Protein AF-A4J312-F1 (afdb_monomer)

Structure (mmCIF, N/CA/C/O backbone):
data_AF-A4J312-F1
#
_entry.id   AF-A4J312-F1
#
loop_
_atom_site.group_PDB
_atom_site.id
_atom_site.type_symbol
_atom_site.label_atom_id
_atom_site.label_alt_id
_atom_site.label_comp_id
_atom_site.label_asym_id
_atom_site.label_entity_id
_atom_site.label_seq_id
_atom_site.pdbx_PDB_ins_code
_atom_site.Cartn_x
_atom_site.Cartn_y
_atom_site.Cartn_z
_atom_site.occupancy
_atom_site.B_iso_or_equiv
_atom_site.auth_seq_id
_atom_site.auth_comp_id
_atom_site.auth_asym_id
_atom_site.auth_atom_id
_atom_site.pdbx_PDB_model_num
ATOM 1 N N . MET A 1 1 ? 6.171 14.503 -2.487 1.00 65.06 1 MET A N 1
ATOM 2 C CA . MET A 1 1 ? 4.710 14.620 -2.299 1.00 65.06 1 MET A CA 1
ATOM 3 C C . MET A 1 1 ? 4.132 13.268 -2.646 1.00 65.06 1 MET A C 1
ATOM 5 O O . MET A 1 1 ? 4.335 12.838 -3.774 1.00 65.06 1 MET A O 1
ATOM 9 N N . VAL A 1 2 ? 3.546 12.570 -1.673 1.00 78.19 2 VAL A N 1
ATOM 10 C CA . VAL A 1 2 ? 2.923 11.266 -1.915 1.00 78.19 2 VAL A CA 1
ATOM 11 C C . VAL A 1 2 ? 1.535 11.529 -2.483 1.00 78.19 2 VAL A C 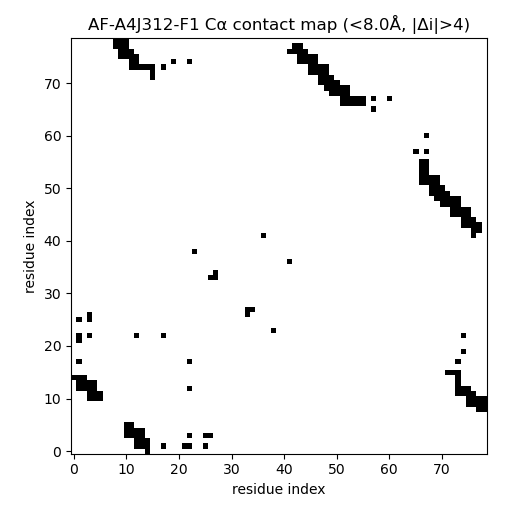1
ATOM 13 O O . VAL A 1 2 ? 0.751 12.253 -1.879 1.00 78.19 2 VAL A O 1
ATOM 16 N N . ILE A 1 3 ? 1.266 11.003 -3.674 1.00 80.56 3 ILE A N 1
ATOM 17 C CA . ILE A 1 3 ? -0.044 11.095 -4.313 1.00 80.56 3 ILE A CA 1
ATOM 18 C C . ILE A 1 3 ? -0.717 9.744 -4.137 1.00 80.56 3 ILE A C 1
ATOM 20 O O . ILE A 1 3 ? -0.193 8.715 -4.579 1.00 80.56 3 ILE A O 1
ATOM 24 N N . ILE A 1 4 ? -1.860 9.770 -3.466 1.00 87.31 4 ILE A N 1
ATOM 25 C CA . ILE A 1 4 ? -2.710 8.608 -3.255 1.00 87.31 4 ILE A CA 1
ATOM 26 C C . ILE A 1 4 ? -3.874 8.645 -4.243 1.00 87.31 4 ILE A C 1
ATOM 28 O O . ILE A 1 4 ? -4.376 9.708 -4.607 1.00 87.31 4 ILE A O 1
ATOM 32 N N . TYR A 1 5 ? -4.289 7.469 -4.680 1.00 85.88 5 TYR A N 1
ATOM 33 C CA . TYR A 1 5 ? -5.386 7.262 -5.608 1.00 85.88 5 TYR A CA 1
ATOM 34 C C . TYR A 1 5 ? -6.309 6.206 -5.024 1.00 85.88 5 TYR A C 1
ATOM 36 O O . TYR A 1 5 ? -5.843 5.235 -4.433 1.00 85.88 5 TYR A O 1
ATOM 44 N N . GLN A 1 6 ? -7.606 6.359 -5.258 1.00 84.88 6 GLN A N 1
ATOM 45 C CA . GLN A 1 6 ? -8.579 5.303 -5.023 1.00 84.88 6 GLN A CA 1
ATOM 46 C C . GLN A 1 6 ? -9.141 4.846 -6.358 1.00 84.88 6 GLN A C 1
ATOM 48 O O . GLN A 1 6 ? -9.612 5.649 -7.165 1.00 84.88 6 GLN A O 1
ATOM 53 N N . LYS A 1 7 ? -9.104 3.537 -6.577 1.00 82.62 7 LYS A N 1
ATOM 54 C CA . LYS A 1 7 ? -9.761 2.889 -7.702 1.00 82.62 7 LYS A CA 1
ATOM 55 C C . LYS A 1 7 ? -10.517 1.685 -7.174 1.00 82.62 7 LYS A C 1
ATOM 57 O O . LYS A 1 7 ? -9.913 0.781 -6.604 1.00 82.62 7 LYS A O 1
ATOM 62 N N . GLU A 1 8 ? -11.830 1.683 -7.388 1.00 86.69 8 GLU A N 1
ATOM 63 C CA . GLU A 1 8 ? -12.722 0.644 -6.864 1.00 86.69 8 GLU A CA 1
ATOM 64 C C . GLU A 1 8 ? -12.550 0.510 -5.336 1.00 86.69 8 GLU A C 1
ATOM 66 O O . GLU A 1 8 ? -12.682 1.505 -4.623 1.00 86.69 8 GLU A O 1
ATOM 71 N N . ASN A 1 9 ? -12.209 -0.684 -4.846 1.00 85.50 9 ASN A N 1
ATOM 72 C CA . ASN A 1 9 ? -11.993 -0.978 -3.425 1.00 85.50 9 ASN A CA 1
ATOM 73 C C . ASN A 1 9 ? -10.500 -0.990 -3.049 1.00 85.50 9 ASN A C 1
ATOM 75 O O . ASN A 1 9 ? -10.094 -1.721 -2.147 1.00 85.50 9 ASN A O 1
ATOM 79 N N . ILE A 1 10 ? -9.653 -0.258 -3.781 1.00 85.94 10 ILE A N 1
ATOM 80 C CA . ILE A 1 10 ? -8.209 -0.205 -3.531 1.00 85.94 10 ILE A CA 1
ATOM 81 C C . ILE A 1 10 ? -7.747 1.248 -3.452 1.00 85.94 10 ILE A C 1
ATOM 83 O O . ILE A 1 10 ? -7.954 2.027 -4.384 1.00 85.94 10 ILE A O 1
ATOM 87 N N . ILE A 1 11 ? -7.056 1.584 -2.366 1.00 88.75 11 ILE A N 1
ATOM 88 C CA . I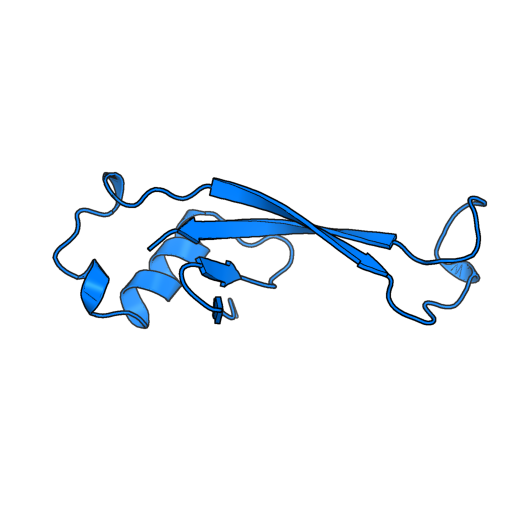LE A 1 11 ? -6.294 2.826 -2.218 1.00 88.75 11 ILE A CA 1
ATOM 89 C C . ILE A 1 11 ? -4.822 2.506 -2.443 1.00 88.75 11 ILE A C 1
ATOM 91 O O . ILE A 1 11 ? -4.315 1.549 -1.863 1.00 88.75 11 ILE A O 1
ATOM 95 N N . TYR A 1 12 ? -4.130 3.278 -3.277 1.00 87.56 12 TYR A N 1
ATOM 96 C CA . TYR A 1 12 ? -2.736 3.030 -3.635 1.00 87.56 12 TYR A CA 1
ATOM 97 C C . TYR A 1 12 ? -1.941 4.317 -3.877 1.00 87.56 12 TYR A C 1
ATOM 99 O O . TYR A 1 12 ? -2.523 5.364 -4.141 1.00 87.56 12 TYR A O 1
ATOM 107 N N . CYS A 1 13 ? -0.607 4.256 -3.817 1.00 84.62 13 CYS A N 1
ATOM 108 C CA . CYS A 1 13 ? 0.269 5.389 -4.154 1.00 84.62 13 CYS A CA 1
ATOM 109 C C . CYS A 1 13 ? 1.115 5.123 -5.406 1.00 84.62 13 CYS A C 1
ATOM 111 O O . CYS A 1 13 ? 1.639 4.029 -5.568 1.00 84.62 13 CYS A O 1
ATOM 113 N N . SER A 1 14 ? 1.326 6.125 -6.266 1.00 70.75 14 SER A N 1
ATOM 114 C CA . SER A 1 14 ? 2.180 5.983 -7.467 1.00 70.75 14 SER A CA 1
ATOM 115 C C . SER A 1 14 ? 3.615 6.493 -7.272 1.00 70.75 14 SER A C 1
ATOM 117 O O . SER A 1 14 ? 4.342 6.722 -8.239 1.00 70.75 14 SER A O 1
ATOM 119 N N . CYS A 1 15 ? 4.031 6.759 -6.036 1.00 69.62 15 CYS A N 1
ATOM 120 C CA . CYS A 1 15 ? 5.274 7.471 -5.762 1.00 69.62 15 CYS A CA 1
ATOM 121 C C . CYS A 1 15 ? 6.449 6.505 -5.555 1.00 69.62 15 CYS A C 1
ATOM 123 O O . CYS A 1 15 ? 6.383 5.578 -4.748 1.00 69.62 15 CYS A O 1
ATOM 125 N N . TYR A 1 16 ? 7.531 6.728 -6.304 1.00 67.69 16 TYR A N 1
ATOM 126 C CA . TYR A 1 16 ? 8.782 5.981 -6.175 1.00 67.69 16 TYR A CA 1
ATOM 127 C C . TYR A 1 16 ? 9.382 6.225 -4.780 1.00 67.69 16 TYR A C 1
ATOM 129 O O . TYR A 1 16 ? 9.306 7.342 -4.271 1.00 67.69 16 TYR A O 1
ATOM 137 N N . GLU A 1 17 ? 9.911 5.174 -4.146 1.00 73.94 17 GLU A N 1
ATOM 138 C CA . GLU A 1 17 ? 10.557 5.219 -2.816 1.00 73.94 17 GLU A CA 1
ATOM 139 C C . GLU A 1 17 ? 9.687 5.710 -1.644 1.00 73.94 17 GLU A C 1
ATOM 141 O O . GLU A 1 17 ? 10.204 6.060 -0.586 1.00 73.94 17 GLU A O 1
ATOM 146 N N . THR A 1 18 ? 8.359 5.687 -1.774 1.00 83.56 18 THR A N 1
ATOM 147 C CA . THR A 1 18 ? 7.476 6.048 -0.652 1.00 83.56 18 THR A CA 1
ATOM 148 C C . THR A 1 18 ? 7.551 5.011 0.464 1.00 83.56 18 THR A C 1
ATOM 150 O O . THR A 1 18 ? 7.381 3.812 0.224 1.00 83.56 18 THR A O 1
ATOM 153 N N . SER A 1 19 ? 7.780 5.464 1.696 1.00 88.56 19 SER A N 1
ATOM 154 C CA . SER A 1 19 ? 7.737 4.594 2.875 1.00 88.56 19 SER A CA 1
ATOM 155 C C . SER A 1 19 ? 6.301 4.192 3.232 1.00 88.56 19 SER A C 1
ATOM 157 O O . SER A 1 19 ? 5.333 4.870 2.874 1.00 88.56 19 SER A O 1
ATOM 159 N N . LYS A 1 20 ? 6.144 3.080 3.961 1.00 88.44 20 LYS A N 1
ATOM 160 C CA . LYS A 1 20 ? 4.825 2.609 4.412 1.00 88.44 20 LYS A CA 1
ATOM 161 C C . LYS A 1 20 ? 4.159 3.644 5.323 1.00 88.44 20 LYS A C 1
ATOM 163 O O . LYS A 1 20 ? 2.953 3.856 5.246 1.00 88.44 20 LYS A O 1
ATOM 168 N N . GLU A 1 21 ? 4.954 4.282 6.175 1.00 89.50 21 GLU A N 1
ATOM 169 C CA . GLU A 1 21 ? 4.533 5.297 7.133 1.00 89.50 21 GLU A CA 1
ATOM 170 C C . GLU A 1 21 ? 4.051 6.570 6.434 1.00 89.50 21 GLU A C 1
ATOM 172 O O . GLU A 1 21 ? 3.018 7.121 6.811 1.00 89.50 21 GLU A O 1
ATOM 177 N N . GLU A 1 22 ? 4.759 7.028 5.397 1.00 89.00 22 GLU A N 1
ATOM 178 C CA . GLU A 1 22 ? 4.328 8.188 4.610 1.00 89.00 22 GLU A CA 1
ATOM 179 C C . GLU A 1 22 ? 3.040 7.905 3.844 1.00 89.00 22 GLU A C 1
ATOM 181 O O . GLU A 1 22 ? 2.146 8.748 3.844 1.00 89.00 22 GLU A O 1
ATOM 186 N N . PHE A 1 23 ? 2.920 6.718 3.241 1.00 90.06 23 PHE A N 1
ATOM 187 C CA . PHE A 1 23 ? 1.684 6.299 2.586 1.00 90.06 23 PHE A CA 1
ATOM 188 C C . PHE A 1 23 ? 0.509 6.307 3.565 1.00 90.06 23 PHE A C 1
ATOM 190 O O . PHE A 1 23 ? -0.510 6.940 3.299 1.00 90.06 23 PHE A O 1
ATOM 197 N N . LEU A 1 24 ? 0.672 5.665 4.722 1.00 89.81 24 LEU A N 1
ATOM 198 C CA . LEU A 1 24 ? -0.367 5.603 5.743 1.00 89.81 24 LEU A CA 1
ATOM 199 C C . LEU A 1 24 ? -0.759 6.993 6.251 1.00 89.81 24 LEU A C 1
ATOM 201 O O . LEU A 1 24 ? -1.944 7.282 6.381 1.00 89.81 24 LEU A O 1
ATOM 205 N N . ARG A 1 25 ? 0.217 7.872 6.498 1.00 89.94 25 ARG A N 1
ATOM 206 C CA . ARG A 1 25 ? -0.057 9.245 6.930 1.00 89.94 25 ARG A CA 1
ATOM 207 C C . ARG A 1 25 ? -0.893 10.002 5.902 1.00 89.94 25 ARG A C 1
ATOM 209 O O . ARG A 1 25 ? -1.839 10.679 6.287 1.00 89.94 25 ARG A O 1
ATOM 216 N N . GLU A 1 26 ? -0.570 9.890 4.614 1.00 89.69 26 GLU A N 1
ATOM 217 C CA . GLU A 1 26 ? -1.373 10.550 3.581 1.00 89.69 26 GLU A CA 1
ATOM 218 C C . GLU A 1 26 ? -2.776 9.960 3.463 1.00 89.69 26 GLU A C 1
ATOM 220 O O . GLU A 1 26 ? -3.722 10.722 3.270 1.00 89.69 26 GLU A O 1
ATOM 225 N N . VAL A 1 27 ? -2.930 8.642 3.624 1.00 89.38 27 VAL A N 1
ATOM 226 C CA . VAL A 1 27 ? -4.250 7.996 3.638 1.00 89.38 27 VAL A CA 1
ATOM 227 C C . VAL A 1 27 ? -5.100 8.533 4.786 1.00 89.38 27 VAL A C 1
ATOM 229 O O . VAL A 1 27 ? -6.213 8.984 4.541 1.00 89.38 27 VAL A O 1
ATOM 232 N N . LEU A 1 28 ? -4.563 8.569 6.008 1.00 89.31 28 LEU A N 1
ATOM 233 C CA . LEU A 1 28 ? -5.273 9.101 7.178 1.00 89.31 28 LEU A CA 1
ATOM 234 C C . LEU A 1 28 ? -5.632 10.587 7.022 1.00 89.31 28 LEU A C 1
ATOM 236 O O . LEU A 1 28 ? -6.662 11.024 7.510 1.00 89.31 28 LEU A O 1
ATOM 240 N N . ASN A 1 29 ? -4.817 11.368 6.309 1.00 88.81 29 ASN A N 1
ATOM 241 C CA . ASN A 1 29 ? -5.115 12.779 6.057 1.00 88.81 29 ASN A CA 1
ATOM 242 C C . ASN A 1 29 ? -6.229 13.005 5.017 1.00 88.81 29 ASN A C 1
ATOM 244 O O . ASN A 1 29 ? -6.818 14.083 4.995 1.00 88.81 29 ASN A O 1
ATOM 248 N N . HIS A 1 30 ? -6.468 12.049 4.115 1.00 88.31 30 HIS A N 1
ATOM 249 C CA . HIS A 1 30 ? -7.400 12.208 2.990 1.00 88.31 30 HIS A CA 1
ATOM 250 C C . HIS A 1 30 ? -8.705 11.423 3.150 1.00 88.31 30 HIS A C 1
ATOM 252 O O . HIS A 1 30 ? -9.695 11.774 2.509 1.00 88.31 30 HIS A O 1
ATOM 258 N N . TYR A 1 31 ? -8.709 10.363 3.957 1.00 85.81 31 TYR A N 1
ATOM 259 C CA . TYR A 1 31 ? -9.822 9.428 4.074 1.00 85.81 31 TYR A CA 1
ATOM 260 C C . TYR A 1 31 ? -10.317 9.347 5.523 1.00 85.81 31 TYR A C 1
ATOM 262 O O . TYR A 1 31 ? -9.801 8.570 6.326 1.00 85.81 31 TYR A O 1
ATOM 270 N N . GLU A 1 32 ? -11.375 10.104 5.829 1.00 84.38 32 GLU A N 1
ATOM 271 C CA . GLU A 1 32 ? -12.009 10.164 7.163 1.00 84.38 32 GLU A CA 1
ATOM 272 C C . GLU A 1 32 ? -12.516 8.790 7.654 1.00 84.38 32 GLU A C 1
ATOM 274 O O . GLU A 1 32 ? -12.663 8.553 8.853 1.00 84.38 32 GLU A O 1
ATOM 279 N N . GLU A 1 33 ? -12.768 7.842 6.743 1.00 82.94 33 GLU A N 1
ATOM 280 C CA . GLU A 1 33 ? -13.195 6.476 7.082 1.00 82.94 33 GLU A CA 1
ATOM 281 C C . GLU A 1 33 ? -12.164 5.711 7.932 1.00 82.94 33 GLU A C 1
ATOM 283 O O . GLU A 1 33 ? -12.529 4.790 8.669 1.00 82.94 33 GLU A O 1
ATOM 288 N N . PHE A 1 34 ? -10.894 6.125 7.888 1.00 83.88 34 PHE A N 1
ATOM 289 C CA . PHE A 1 34 ? -9.822 5.533 8.683 1.00 83.88 34 PHE A CA 1
ATOM 290 C C . PHE A 1 34 ? -9.556 6.254 10.009 1.00 83.88 34 PHE A C 1
ATOM 292 O O . PHE A 1 34 ? -8.813 5.712 10.825 1.00 83.88 34 PHE A O 1
ATOM 299 N N . ASP A 1 35 ? -10.192 7.397 10.292 1.00 81.25 35 ASP A N 1
ATOM 300 C CA . ASP A 1 35 ? -9.949 8.180 11.521 1.00 81.25 35 ASP A CA 1
ATOM 301 C C . ASP A 1 35 ? -10.239 7.385 12.802 1.00 81.25 35 ASP A C 1
ATOM 303 O O . ASP A 1 35 ? -9.606 7.576 13.841 1.00 81.25 35 ASP A O 1
ATOM 307 N N . ASN A 1 36 ? -11.203 6.463 12.730 1.00 83.50 36 ASN A N 1
ATOM 308 C CA . ASN A 1 36 ? -11.621 5.624 13.854 1.00 83.50 36 ASN A CA 1
ATOM 309 C C . ASN A 1 36 ? -10.958 4.237 13.852 1.00 83.50 36 ASN A C 1
ATOM 311 O O . ASN A 1 36 ? -11.246 3.404 14.718 1.00 83.50 36 ASN A O 1
ATOM 315 N N . ILE A 1 37 ? -10.090 3.962 12.877 1.00 84.19 37 ILE A N 1
ATOM 316 C CA . ILE A 1 37 ? -9.397 2.686 12.737 1.00 84.19 37 ILE A CA 1
ATOM 317 C C . ILE A 1 37 ? -7.982 2.863 13.275 1.00 84.19 37 ILE A C 1
ATOM 319 O O . ILE A 1 37 ? -7.224 3.719 12.831 1.00 84.19 37 ILE A O 1
ATOM 323 N N . ALA A 1 38 ? -7.607 2.027 14.243 1.00 84.00 38 ALA A N 1
ATOM 324 C CA . ALA A 1 38 ? -6.241 2.038 14.746 1.00 84.00 38 ALA A CA 1
ATOM 325 C C . ALA A 1 38 ? -5.262 1.734 13.587 1.00 84.00 38 ALA A C 1
ATOM 327 O O . ALA A 1 38 ? -5.506 0.761 12.864 1.00 84.00 38 ALA A O 1
ATOM 328 N N . PRO A 1 39 ? -4.181 2.515 13.390 1.00 81.19 39 PRO A N 1
ATOM 329 C CA . PRO A 1 39 ? -3.273 2.379 12.246 1.00 81.19 39 PRO A CA 1
ATOM 330 C C . PRO A 1 39 ? -2.751 0.951 12.021 1.00 81.19 39 PRO A C 1
ATOM 332 O O . PRO A 1 39 ? -2.592 0.505 10.889 1.00 81.19 39 PRO A O 1
ATOM 335 N N . GLU A 1 40 ? -2.538 0.197 13.099 1.00 84.00 40 GLU A N 1
ATOM 336 C CA . GLU A 1 40 ? -2.098 -1.199 13.081 1.00 84.00 40 GLU A CA 1
ATOM 337 C C . GLU A 1 40 ? -3.152 -2.199 12.574 1.00 84.00 40 GLU A C 1
ATOM 339 O O . GLU A 1 40 ? -2.806 -3.325 12.217 1.00 84.00 40 GLU A O 1
ATOM 344 N N . LYS A 1 41 ? -4.432 -1.811 12.547 1.00 84.44 41 LYS A N 1
ATOM 345 C CA . LYS A 1 41 ? -5.541 -2.625 12.024 1.00 84.44 41 LYS A CA 1
ATOM 346 C C . LYS A 1 41 ? -5.764 -2.424 10.529 1.00 84.44 41 LYS A C 1
ATOM 348 O O . LYS A 1 41 ? -6.503 -3.198 9.925 1.00 84.44 41 LYS A O 1
ATOM 353 N N . ILE A 1 42 ? -5.145 -1.404 9.936 1.00 86.94 42 ILE A N 1
ATOM 354 C CA . ILE A 1 42 ? -5.244 -1.135 8.505 1.00 86.94 42 ILE A CA 1
ATOM 355 C C . ILE A 1 42 ? -4.345 -2.135 7.776 1.00 86.94 42 ILE A C 1
ATOM 357 O O . ILE A 1 42 ? -3.125 -2.161 7.962 1.00 86.94 42 ILE A O 1
ATOM 361 N N . ASN A 1 43 ? -4.951 -2.988 6.948 1.00 88.56 43 ASN A N 1
ATOM 362 C CA . ASN A 1 43 ? -4.209 -3.975 6.173 1.00 88.56 43 ASN A CA 1
ATOM 363 C C . ASN A 1 43 ? -3.533 -3.300 4.972 1.00 88.56 43 ASN A C 1
ATOM 365 O O . ASN A 1 43 ? -4.176 -3.022 3.960 1.00 88.56 43 ASN A O 1
ATOM 369 N N . ILE A 1 44 ? -2.232 -3.041 5.108 1.00 89.56 44 ILE A N 1
ATOM 370 C CA . ILE A 1 44 ? -1.402 -2.434 4.065 1.00 89.56 44 ILE A CA 1
ATOM 371 C C . ILE A 1 44 ? -0.522 -3.513 3.443 1.00 89.56 44 ILE A C 1
ATOM 373 O O . ILE A 1 44 ? 0.331 -4.096 4.120 1.00 89.56 44 ILE A O 1
ATOM 377 N N . GLU A 1 45 ? -0.684 -3.728 2.144 1.00 89.44 45 GLU A N 1
ATOM 378 C CA . GLU A 1 45 ? 0.102 -4.679 1.360 1.00 89.44 45 GLU A CA 1
ATOM 379 C C . GLU A 1 45 ? 1.056 -3.931 0.421 1.00 89.44 45 GLU A C 1
ATOM 381 O O . GLU A 1 45 ? 0.769 -2.821 -0.026 1.00 89.44 45 GLU A O 1
ATOM 386 N N . LYS A 1 46 ? 2.200 -4.544 0.103 1.00 87.12 46 LYS A N 1
ATOM 387 C CA . LYS A 1 46 ? 3.073 -4.078 -0.981 1.00 87.12 46 LYS A CA 1
ATOM 388 C C . LYS A 1 46 ? 2.714 -4.863 -2.237 1.00 87.12 46 LYS A C 1
ATOM 390 O O . LYS A 1 46 ? 2.714 -6.093 -2.198 1.00 87.12 46 LYS A O 1
ATOM 395 N N . GLN A 1 47 ? 2.401 -4.174 -3.324 1.00 83.56 47 GLN A N 1
ATOM 396 C CA . GLN A 1 47 ? 2.141 -4.782 -4.626 1.00 83.56 47 GLN A CA 1
ATOM 397 C C . GLN A 1 47 ? 3.098 -4.221 -5.671 1.00 83.56 47 GLN A C 1
ATOM 399 O O . GLN A 1 47 ? 3.677 -3.154 -5.489 1.00 83.56 47 GLN A O 1
ATOM 404 N N . THR A 1 48 ? 3.271 -4.958 -6.762 1.00 75.88 48 THR A N 1
ATOM 405 C CA . THR A 1 48 ? 4.145 -4.577 -7.871 1.00 75.88 48 THR A CA 1
ATOM 406 C C . THR A 1 48 ? 3.282 -4.376 -9.105 1.00 75.88 48 THR A C 1
ATOM 408 O O . THR A 1 48 ? 2.588 -5.303 -9.531 1.00 75.88 48 THR A O 1
ATOM 411 N N . MET A 1 49 ? 3.288 -3.165 -9.663 1.00 66.75 49 MET A N 1
ATOM 412 C CA . MET A 1 49 ? 2.560 -2.869 -10.892 1.00 66.75 49 MET A CA 1
ATOM 413 C C . MET A 1 49 ? 3.517 -3.024 -12.060 1.00 66.75 49 MET A C 1
ATOM 415 O O . MET A 1 49 ? 4.636 -2.512 -12.034 1.00 66.75 49 MET A O 1
ATOM 419 N N . PHE A 1 50 ? 3.038 -3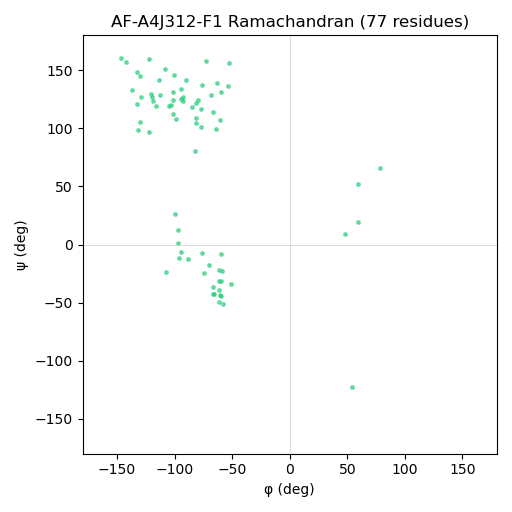.706 -13.092 1.00 65.25 50 PHE A N 1
ATOM 420 C CA . PHE A 1 50 ? 3.683 -3.743 -14.391 1.00 65.25 50 PHE A CA 1
ATOM 421 C C . PHE A 1 50 ? 2.921 -2.782 -15.287 1.00 65.25 50 PHE A C 1
ATOM 423 O O . PHE A 1 50 ? 1.758 -3.032 -15.609 1.00 65.25 50 PHE A O 1
ATOM 430 N N . TYR A 1 51 ? 3.555 -1.685 -15.678 1.00 58.84 51 TYR A N 1
ATOM 431 C CA . TYR A 1 51 ? 3.049 -0.873 -16.772 1.00 58.84 51 TYR A CA 1
ATOM 432 C C . TYR A 1 51 ? 4.102 -0.822 -17.871 1.00 58.84 51 TYR A C 1
ATOM 434 O O . TYR A 1 51 ? 5.281 -0.551 -17.647 1.00 58.84 51 TYR A O 1
ATOM 442 N N . THR A 1 52 ? 3.665 -1.170 -19.076 1.00 50.34 52 THR A N 1
ATOM 443 C CA . THR A 1 52 ? 4.436 -0.945 -20.290 1.00 50.34 52 THR A CA 1
ATOM 444 C C . THR A 1 52 ? 4.210 0.508 -20.670 1.00 50.34 52 THR A C 1
ATOM 446 O O . THR A 1 52 ? 3.122 0.853 -21.133 1.00 50.34 52 THR A O 1
ATOM 449 N N . GLU A 1 53 ? 5.196 1.372 -20.439 1.00 47.19 53 GLU A N 1
ATOM 450 C CA . GLU A 1 53 ? 5.176 2.677 -21.092 1.00 47.19 53 GLU A CA 1
ATOM 451 C C . GLU A 1 53 ? 5.358 2.423 -22.592 1.00 47.19 53 GLU A C 1
ATOM 453 O O . GLU A 1 53 ? 6.395 1.915 -23.032 1.00 47.19 53 GLU A O 1
ATOM 458 N N . GLU A 1 54 ? 4.330 2.715 -23.394 1.00 46.72 54 GLU A N 1
ATOM 459 C CA . GLU A 1 54 ? 4.521 2.827 -24.836 1.00 46.72 54 GLU A CA 1
ATOM 460 C C . GLU A 1 54 ? 5.539 3.957 -25.071 1.00 46.72 54 GLU A C 1
ATOM 462 O O . GLU A 1 54 ? 5.234 5.133 -24.894 1.00 46.72 54 GLU A O 1
ATOM 467 N N . ALA A 1 55 ? 6.756 3.558 -25.455 1.00 44.78 55 ALA A N 1
ATOM 468 C CA . ALA A 1 55 ? 7.896 4.383 -25.860 1.00 44.78 55 ALA A CA 1
ATOM 469 C C . ALA A 1 55 ? 8.725 5.072 -24.751 1.00 44.78 55 ALA A C 1
ATOM 471 O O . ALA A 1 55 ? 8.884 6.291 -24.747 1.00 44.78 55 ALA A O 1
ATOM 472 N N . ILE A 1 56 ? 9.421 4.288 -23.918 1.00 45.16 56 ILE A N 1
ATOM 473 C CA . ILE A 1 56 ? 10.737 4.731 -23.415 1.00 45.16 56 ILE A CA 1
ATOM 474 C C . ILE A 1 56 ? 11.767 4.461 -24.530 1.00 45.16 56 ILE A C 1
ATOM 476 O O . ILE A 1 56 ? 11.853 3.319 -24.992 1.00 45.16 56 ILE A O 1
ATOM 480 N N . PRO A 1 57 ? 12.540 5.462 -24.996 1.00 43.91 57 PRO A N 1
ATOM 481 C CA . PRO A 1 57 ? 13.590 5.261 -25.992 1.00 43.91 57 PRO A CA 1
ATOM 482 C C . PRO A 1 57 ? 14.565 4.159 -25.561 1.00 43.91 57 PRO A C 1
ATOM 484 O O . PRO A 1 57 ? 14.979 4.097 -24.404 1.00 43.91 57 PRO A O 1
ATOM 487 N N . ALA A 1 58 ? 14.931 3.293 -26.507 1.00 45.22 58 ALA A N 1
ATOM 488 C CA . ALA A 1 58 ? 15.677 2.052 -26.285 1.00 45.22 58 ALA A CA 1
ATOM 489 C C . ALA A 1 58 ? 17.075 2.217 -25.648 1.00 45.22 58 ALA A C 1
ATOM 491 O O . ALA A 1 58 ? 17.682 1.223 -25.260 1.00 45.22 58 ALA A O 1
ATOM 492 N N . ASP A 1 59 ? 17.575 3.446 -25.502 1.00 44.75 59 ASP A N 1
ATOM 493 C CA . ASP A 1 59 ? 18.910 3.737 -24.971 1.00 44.75 59 ASP A CA 1
ATOM 494 C C . ASP A 1 59 ? 19.023 3.599 -23.439 1.00 44.75 59 ASP A C 1
ATOM 496 O O . ASP A 1 59 ? 20.127 3.668 -22.899 1.00 44.75 59 ASP A O 1
ATOM 500 N N . THR A 1 60 ? 17.915 3.377 -22.720 1.00 44.56 60 THR A N 1
ATOM 501 C CA . THR A 1 60 ? 17.917 3.309 -21.244 1.00 44.56 60 THR A CA 1
ATOM 502 C C . THR A 1 60 ? 17.994 1.883 -20.677 1.00 44.56 60 THR A C 1
ATOM 504 O O . THR A 1 60 ? 18.238 1.727 -19.482 1.00 44.56 60 THR A O 1
ATOM 507 N N . PHE A 1 61 ? 17.825 0.825 -21.486 1.00 42.31 61 PHE A N 1
ATOM 508 C CA . PHE A 1 61 ? 17.806 -0.556 -20.980 1.00 42.31 61 PHE A CA 1
ATOM 509 C C . PHE A 1 61 ? 18.607 -1.546 -21.840 1.00 42.31 61 PHE A C 1
ATOM 511 O O . PHE A 1 61 ? 18.477 -1.619 -23.058 1.00 42.31 61 PHE A O 1
ATOM 518 N N . SER A 1 62 ? 19.426 -2.346 -21.151 1.00 35.00 62 SER A N 1
ATOM 519 C CA . SER A 1 62 ? 20.150 -3.524 -21.659 1.00 35.00 62 SER A CA 1
ATOM 520 C C . SER A 1 62 ? 19.200 -4.520 -22.373 1.00 35.00 62 SER A C 1
ATOM 522 O O . SER A 1 62 ? 17.999 -4.522 -22.100 1.00 35.00 62 SER A O 1
ATOM 524 N N . PRO A 1 63 ? 19.688 -5.381 -23.291 1.00 42.31 63 PRO A N 1
ATOM 525 C CA . PRO A 1 63 ? 18.958 -5.843 -24.467 1.00 42.31 63 PRO A CA 1
ATOM 526 C C . PRO A 1 63 ? 17.999 -6.994 -24.151 1.00 42.31 63 PRO A C 1
ATOM 528 O O . PRO A 1 63 ? 18.289 -8.155 -24.424 1.00 42.31 63 PRO A O 1
ATOM 531 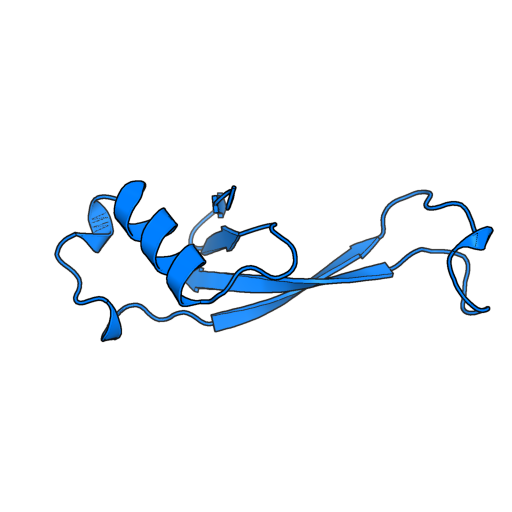N N . LEU A 1 64 ? 16.823 -6.686 -23.618 1.00 44.12 64 LEU A N 1
ATOM 532 C CA . LEU A 1 64 ? 15.682 -7.596 -23.653 1.00 44.12 64 LEU A CA 1
ATOM 533 C C . LEU A 1 64 ? 14.457 -6.812 -24.136 1.00 44.12 64 LEU A C 1
AT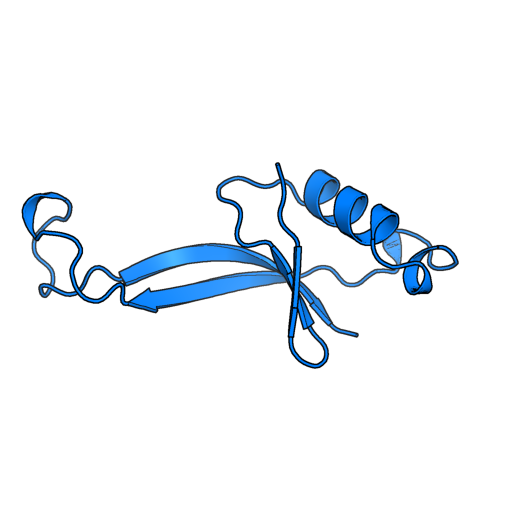OM 535 O O . LEU A 1 64 ? 13.808 -6.083 -23.398 1.00 44.12 64 LEU A O 1
ATOM 539 N N . THR A 1 65 ? 14.189 -6.963 -25.436 1.00 42.78 65 THR A N 1
ATOM 540 C CA . THR A 1 65 ? 12.867 -6.803 -26.06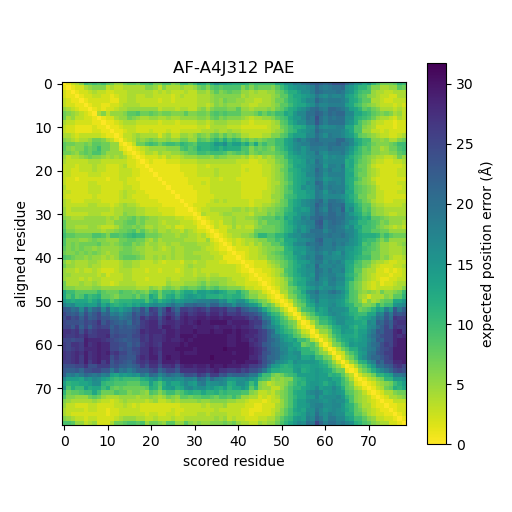1 1.00 42.78 65 THR A CA 1
ATOM 541 C C . THR A 1 65 ? 12.164 -5.44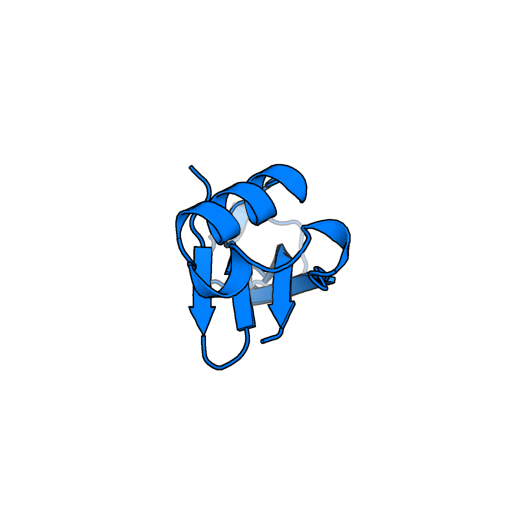9 -25.923 1.00 42.78 65 THR A C 1
ATOM 543 O O . THR A 1 65 ? 11.004 -5.456 -25.556 1.00 42.78 65 THR A O 1
ATOM 546 N N . GLY A 1 66 ? 12.804 -4.317 -26.254 1.00 43.78 66 GLY A N 1
ATOM 547 C CA . GLY A 1 66 ? 12.175 -3.109 -26.853 1.00 43.78 66 GLY A CA 1
ATOM 548 C C . GLY A 1 66 ? 10.882 -2.508 -26.258 1.00 43.78 66 GLY A C 1
ATOM 549 O O . GLY A 1 66 ? 10.289 -1.632 -26.877 1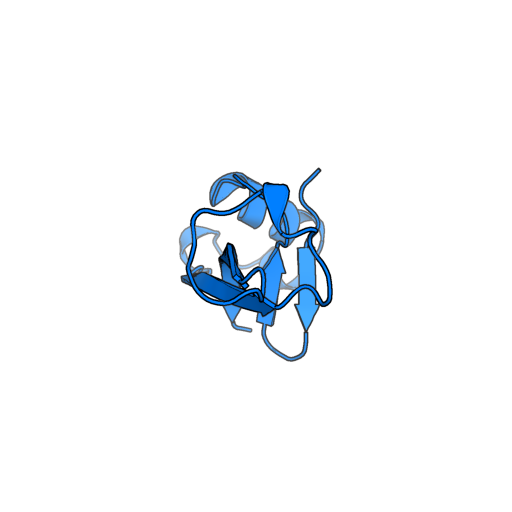.00 43.78 66 GLY A O 1
ATOM 550 N N . LEU A 1 67 ? 10.436 -2.962 -25.094 1.00 48.44 67 LEU A N 1
ATOM 551 C CA . LEU A 1 67 ? 9.250 -2.559 -24.359 1.00 48.44 67 LEU A CA 1
ATOM 552 C C . LEU A 1 67 ? 9.757 -2.292 -22.948 1.00 48.44 67 LEU A C 1
ATOM 554 O O . LEU A 1 67 ? 10.121 -3.224 -22.229 1.00 48.44 67 LEU A O 1
ATOM 558 N N . GLY A 1 68 ? 9.861 -1.017 -22.581 1.00 50.97 68 GLY A N 1
ATOM 559 C CA . GLY A 1 68 ? 10.216 -0.627 -21.224 1.00 50.97 68 GLY A CA 1
ATOM 560 C C . GLY A 1 68 ? 9.121 -1.104 -20.277 1.00 50.97 68 GLY A C 1
ATOM 561 O O . GLY A 1 68 ? 8.060 -0.491 -20.192 1.00 50.97 68 GLY A O 1
ATOM 562 N N . ILE A 1 69 ? 9.347 -2.229 -19.603 1.00 52.81 69 ILE A N 1
ATOM 563 C CA . ILE A 1 69 ? 8.505 -2.645 -18.485 1.00 52.81 69 ILE A CA 1
ATOM 564 C C . ILE A 1 69 ? 9.008 -1.862 -17.283 1.00 52.81 69 ILE A C 1
ATOM 566 O O . ILE A 1 69 ? 10.100 -2.134 -16.780 1.00 52.81 69 ILE A O 1
ATOM 570 N N . VAL A 1 70 ? 8.223 -0.891 -16.823 1.00 59.22 70 VAL A N 1
ATOM 571 C CA . VAL A 1 70 ? 8.500 -0.257 -15.540 1.00 59.22 70 VAL A CA 1
ATOM 572 C C . VAL A 1 70 ? 7.861 -1.121 -14.465 1.00 59.22 70 VAL A C 1
ATOM 574 O O . VAL A 1 70 ? 6.652 -1.364 -14.455 1.00 59.22 70 VAL A O 1
ATOM 577 N N . ILE A 1 71 ? 8.719 -1.639 -13.594 1.00 61.22 71 ILE A N 1
ATOM 578 C CA . ILE A 1 71 ? 8.327 -2.397 -12.415 1.00 61.22 71 ILE A CA 1
ATOM 579 C C . ILE A 1 71 ? 8.386 -1.416 -11.255 1.00 61.22 71 ILE A C 1
ATOM 581 O O . ILE A 1 71 ? 9.476 -1.021 -10.839 1.00 61.22 71 ILE A O 1
ATOM 585 N N . GLN A 1 72 ? 7.224 -1.013 -10.750 1.00 69.69 72 GLN A N 1
ATOM 586 C CA . GLN A 1 72 ? 7.155 -0.152 -9.577 1.00 69.69 72 GLN A CA 1
ATOM 587 C C . GLN A 1 72 ? 6.422 -0.866 -8.449 1.00 69.69 72 GLN A C 1
ATOM 589 O O . GLN A 1 72 ? 5.276 -1.297 -8.592 1.00 69.69 72 GLN A O 1
ATOM 594 N N . ASP A 1 73 ? 7.104 -0.971 -7.314 1.00 77.88 73 ASP A N 1
ATOM 595 C CA . ASP A 1 73 ? 6.482 -1.375 -6.065 1.00 77.88 73 ASP A CA 1
ATOM 596 C C . ASP A 1 73 ? 5.681 -0.211 -5.483 1.00 77.88 73 ASP A C 1
ATOM 598 O O . ASP A 1 73 ? 6.159 0.925 -5.427 1.00 77.88 73 ASP A O 1
ATOM 602 N N . TYR A 1 74 ? 4.486 -0.509 -4.993 1.00 84.56 74 TYR A N 1
ATOM 603 C CA . TYR A 1 74 ? 3.586 0.458 -4.392 1.00 84.56 74 TYR A CA 1
ATOM 604 C C . TYR A 1 74 ? 2.843 -0.130 -3.192 1.00 84.56 74 TYR A C 1
ATOM 606 O O . TYR A 1 74 ? 2.703 -1.347 -3.048 1.00 84.56 74 TYR A O 1
ATOM 614 N N . TRP A 1 75 ? 2.382 0.748 -2.306 1.00 89.38 75 TRP A N 1
ATOM 615 C CA . TRP A 1 75 ? 1.568 0.368 -1.157 1.00 89.38 75 TRP A CA 1
ATOM 616 C C . TRP A 1 75 ? 0.092 0.399 -1.520 1.00 89.38 75 TRP A C 1
ATOM 618 O O . TRP A 1 75 ? -0.344 1.295 -2.247 1.00 89.38 75 TRP A O 1
ATOM 628 N N . VAL A 1 76 ? -0.664 -0.568 -1.003 1.00 89.56 76 VAL A N 1
ATOM 629 C CA . VAL A 1 76 ? -2.112 -0.654 -1.191 1.00 89.56 76 VAL A CA 1
ATOM 630 C C . VAL A 1 76 ? -2.854 -0.918 0.108 1.00 89.56 76 VAL A C 1
ATOM 632 O O . VAL A 1 76 ? -2.366 -1.647 0.970 1.00 89.56 76 VAL A O 1
ATOM 635 N N . ILE A 1 77 ? -4.071 -0.389 0.198 1.00 89.81 77 ILE A N 1
ATOM 636 C CA . ILE A 1 77 ? -5.088 -0.763 1.183 1.00 89.81 77 ILE A CA 1
ATOM 637 C C . ILE A 1 77 ? -6.302 -1.268 0.415 1.00 89.81 77 ILE A C 1
ATOM 639 O O . ILE A 1 77 ? -6.773 -0.604 -0.507 1.00 89.81 77 ILE A O 1
ATOM 643 N N . LYS A 1 78 ? -6.793 -2.447 0.791 1.00 87.12 78 LYS A N 1
ATOM 644 C CA . LYS A 1 78 ? -8.060 -2.990 0.294 1.00 87.12 78 LYS A CA 1
ATOM 645 C C . LYS A 1 78 ? -9.167 -2.576 1.263 1.00 87.12 78 LYS A C 1
ATOM 647 O O . LYS A 1 78 ? -9.032 -2.852 2.455 1.00 87.12 78 LYS A O 1
ATOM 652 N N . LEU A 1 79 ? -10.186 -1.899 0.741 1.00 80.88 79 LEU A N 1
ATOM 653 C CA . LEU A 1 79 ? -11.388 -1.468 1.464 1.00 80.88 79 LEU A CA 1
ATOM 654 C C . LEU A 1 79 ? -12.359 -2.635 1.678 1.00 80.88 79 LEU A C 1
ATOM 656 O O . LEU A 1 79 ? -12.485 -3.472 0.750 1.00 80.88 79 LEU A O 1
#

Nearest PDB structures (foldseek):
  6z1p-assembly1_Bj  TM=3.128E-01  e=1.112E+00  Tetrahymena thermophila SB210
  4lzk-assembly1_C  TM=2.911E-01  e=1.774E+00  Burkholderia cenocepacia J2315
  3ta1-assembly1_D  TM=3.174E-01  e=3.027E+00  Archaeoglobus fulgidus DSM 4304
  8p94-assembly1_D  TM=2.350E-01  e=2.831E+00  Homo sapiens
  7tpt-assembly1_D  TM=2.092E-01  e=3.027E+00  Bos taurus

pLDDT: mean 73.87, std 17.3, range [35.0, 90.06]

Foldseek 3Di:
DWDWDDDDQKIKTPDAPDDPVNSLVVCVVPPVVCVPPDSVNFDKDKDWDWDFDPDDDPPPDDDDDPTPTDIGIMIMTGD

Organism: Desulforamulus reducens (strain ATCC BAA-1160 / DSM 100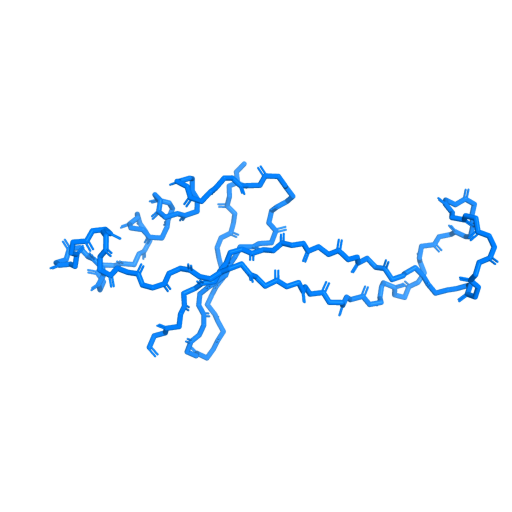696 / MI-1) (NCBI:txid349161)

Mean predicted aligned error: 10.03 Å

Radius of gyration: 15.57 Å; Cα contacts (8 Å, |Δi|>4): 107; chains: 1; bounding box: 33×22×42 Å

Secondary structure (DSSP, 8-state):
-PPEEEETTEEEE--TT--HHHHHHHHHHH-GGGTTS-GGGS-EEEEEEEEEETT--GGGS-SS-S-EEEEEEEEEEE-

Solvent-accessible surface area (backbone atoms only — not comparable to full-atom values): 5108 Å² total; per-residue (Å²): 132,85,52,74,46,75,57,93,57,34,38,35,39,84,40,81,92,66,49,73,66,58,52,50,53,52,47,54,75,74,36,72,86,45,73,85,48,60,76,89,74,58,65,71,46,81,47,74,48,81,46,72,50,89,78,56,71,70,89,80,58,81,96,68,78,94,56,43,67,46,78,46,67,28,50,34,35,73,109

Sequence (79 aa):
MVIIYQKENIIYCSCYETSKEEFLREVLNHYEEFDNIAPEKINIEKQTMFYTEEAIPADTFSPLTGLGIVIQDYWVIKL